Protein AF-A0A934JCJ3-F1 (afdb_monomer_lite)

Foldseek 3Di:
DPVLVVLQVVLVVLQVVLVVVVVVLVVVLPPPPPDDPPDDSPDQDPVNNVVSVVSNVVSVVSNVVSVVVVVVVVVVVPPD

Structure (mmCIF, N/CA/C/O backbone):
data_AF-A0A934JCJ3-F1
#
_entry.id   AF-A0A934JCJ3-F1
#
loop_
_atom_site.group_PDB
_atom_site.id
_atom_site.type_symbol
_atom_site.label_atom_id
_atom_site.label_alt_id
_atom_site.label_comp_id
_atom_site.label_asym_id
_atom_site.label_entity_id
_atom_site.label_seq_id
_atom_site.pdbx_PDB_ins_code
_atom_site.Cartn_x
_atom_site.Cartn_y
_atom_site.Cartn_z
_atom_site.occupancy
_atom_site.B_iso_or_equiv
_atom_site.auth_seq_id
_atom_site.auth_comp_id
_atom_site.auth_asym_id
_atom_site.auth_atom_id
_atom_site.pdbx_PDB_model_num
ATOM 1 N N . MET A 1 1 ? -24.990 5.512 5.791 1.00 57.72 1 MET A N 1
ATOM 2 C CA . MET A 1 1 ? -23.801 4.627 5.751 1.00 57.72 1 MET A CA 1
ATOM 3 C C . MET A 1 1 ? -22.840 5.063 6.852 1.00 57.72 1 MET A C 1
ATOM 5 O O . MET A 1 1 ? -22.572 6.253 6.951 1.00 57.72 1 MET A O 1
ATOM 9 N N . ASN A 1 2 ? -22.392 4.165 7.736 1.00 75.31 2 ASN A N 1
ATOM 10 C CA . ASN A 1 2 ? -21.521 4.553 8.852 1.00 75.31 2 ASN A CA 1
ATOM 11 C C . ASN A 1 2 ? -20.168 5.051 8.307 1.00 75.31 2 ASN A C 1
ATOM 13 O O . ASN A 1 2 ? -19.534 4.345 7.525 1.00 75.31 2 ASN A O 1
ATOM 17 N N . LYS A 1 3 ? -19.722 6.247 8.712 1.00 78.12 3 LYS A N 1
ATOM 18 C CA . LYS A 1 3 ? -18.507 6.895 8.176 1.00 78.12 3 LYS A CA 1
ATOM 19 C C . LYS A 1 3 ? -17.263 6.004 8.250 1.00 78.12 3 LYS A C 1
ATOM 21 O O . LYS A 1 3 ? -16.439 6.018 7.349 1.00 78.12 3 LYS A O 1
ATOM 26 N N . TYR A 1 4 ? -17.162 5.159 9.275 1.00 79.44 4 TYR A N 1
ATOM 27 C CA . TYR A 1 4 ? -16.047 4.218 9.429 1.00 79.44 4 TYR A CA 1
ATOM 28 C C . TYR A 1 4 ? -16.075 3.076 8.412 1.00 79.44 4 TYR A C 1
ATOM 30 O O . TYR A 1 4 ? -15.023 2.670 7.937 1.00 79.44 4 TYR A O 1
ATOM 38 N N . VAL A 1 5 ? -17.265 2.600 8.033 1.00 79.31 5 VAL A N 1
ATOM 39 C CA . VAL A 1 5 ? -17.414 1.593 6.971 1.00 79.31 5 VAL A CA 1
ATOM 40 C C . VAL A 1 5 ? -16.968 2.185 5.636 1.00 79.31 5 VAL A C 1
ATOM 42 O O . VAL A 1 5 ? -16.244 1.529 4.898 1.00 79.31 5 VAL A O 1
ATOM 45 N N . PHE A 1 6 ? -17.306 3.451 5.367 1.00 82.38 6 PHE A N 1
ATOM 46 C CA . PHE A 1 6 ? -16.816 4.155 4.180 1.00 82.38 6 PHE A CA 1
ATOM 47 C C . PHE A 1 6 ? -15.281 4.240 4.147 1.00 82.38 6 PHE A C 1
ATOM 49 O O . PHE A 1 6 ? -14.688 3.909 3.127 1.00 82.38 6 PHE A O 1
ATOM 56 N N . TYR A 1 7 ? -14.621 4.589 5.260 1.00 83.12 7 TYR A N 1
ATOM 57 C CA . TYR A 1 7 ? -13.149 4.627 5.319 1.00 83.12 7 TYR A CA 1
ATOM 58 C C . TYR A 1 7 ? -12.486 3.256 5.126 1.00 83.12 7 TYR A C 1
ATOM 60 O O . TYR A 1 7 ? -11.423 3.177 4.506 1.00 83.12 7 TYR A O 1
ATOM 68 N N . ILE A 1 8 ? -13.103 2.180 5.626 1.00 83.88 8 ILE A N 1
ATOM 69 C CA . ILE A 1 8 ? -12.619 0.809 5.412 1.00 83.88 8 ILE A CA 1
ATOM 70 C C . ILE A 1 8 ? -12.725 0.446 3.928 1.00 83.88 8 ILE A C 1
ATOM 72 O O . ILE A 1 8 ? -11.727 0.048 3.333 1.00 83.88 8 ILE A O 1
ATOM 76 N N . VAL A 1 9 ? -13.899 0.643 3.317 1.00 87.38 9 VAL A N 1
ATOM 77 C CA . VAL A 1 9 ? -14.125 0.356 1.890 1.00 87.38 9 VAL A CA 1
ATOM 78 C C . VAL A 1 9 ? -13.178 1.175 1.014 1.00 87.38 9 VAL A C 1
ATOM 80 O O . VAL A 1 9 ? -12.551 0.626 0.113 1.00 87.38 9 VAL A O 1
ATOM 83 N N . LEU A 1 10 ? -13.011 2.464 1.316 1.00 86.06 10 LEU A N 1
ATOM 84 C CA . LEU A 1 10 ? -12.109 3.346 0.583 1.00 86.06 10 LEU A CA 1
ATOM 85 C C . LEU A 1 10 ? -10.643 2.905 0.709 1.00 86.06 10 LEU A C 1
ATOM 87 O O . LEU A 1 10 ? -9.924 2.923 -0.284 1.00 86.06 10 LEU A O 1
ATOM 91 N N . SER A 1 11 ? -10.205 2.467 1.897 1.00 83.75 11 SER A N 1
ATOM 92 C CA . SER A 1 11 ? -8.837 1.958 2.100 1.00 83.75 11 SER A CA 1
ATOM 93 C C . SER A 1 11 ? -8.588 0.665 1.325 1.00 83.75 11 SER A C 1
ATOM 95 O O . SER A 1 11 ? -7.556 0.538 0.673 1.00 83.75 11 SER A O 1
ATOM 97 N N . VAL A 1 12 ? -9.542 -0.273 1.346 1.00 87.38 12 VAL A N 1
ATOM 98 C CA . VAL A 1 12 ? -9.459 -1.518 0.563 1.00 87.38 12 VAL A CA 1
ATOM 99 C C . VAL A 1 12 ? -9.413 -1.207 -0.932 1.00 87.38 12 VAL A C 1
ATOM 101 O O . VAL A 1 12 ? -8.569 -1.748 -1.643 1.00 87.38 12 VAL A O 1
ATOM 104 N N . PHE A 1 13 ? -10.266 -0.295 -1.402 1.00 89.56 13 PHE A N 1
ATOM 105 C CA . PHE A 1 13 ? -10.275 0.138 -2.795 1.00 89.56 13 PHE A CA 1
ATOM 106 C C . PHE A 1 13 ? -8.935 0.758 -3.212 1.00 89.56 13 PHE A C 1
ATOM 108 O O . PHE A 1 13 ? -8.394 0.382 -4.245 1.00 89.56 13 PHE A O 1
ATOM 1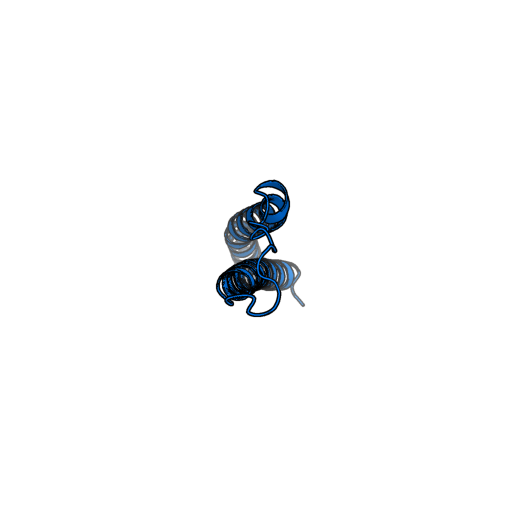15 N N . LEU A 1 14 ? -8.360 1.644 -2.392 1.00 86.06 14 LEU A N 1
ATOM 116 C CA . LEU A 1 14 ? -7.049 2.258 -2.642 1.00 86.06 14 LEU A CA 1
ATOM 117 C C . LEU A 1 14 ? -5.926 1.222 -2.757 1.00 86.06 14 LEU A C 1
ATOM 119 O O . LEU A 1 14 ? -5.105 1.317 -3.668 1.00 86.06 14 LEU A O 1
ATOM 123 N N . ILE A 1 15 ? -5.910 0.222 -1.870 1.00 86.94 15 ILE A N 1
ATOM 124 C CA . ILE A 1 15 ? -4.926 -0.869 -1.904 1.00 86.94 15 ILE A CA 1
ATOM 125 C C . ILE A 1 15 ? -5.072 -1.677 -3.197 1.00 86.94 15 ILE A C 1
ATOM 127 O O . ILE A 1 15 ? -4.092 -1.862 -3.917 1.00 86.94 15 ILE A O 1
ATOM 131 N N . LEU A 1 16 ? -6.290 -2.125 -3.516 1.00 87.25 16 LEU A N 1
ATOM 132 C CA . LEU A 1 16 ? -6.557 -2.925 -4.714 1.00 87.25 16 LEU A CA 1
ATOM 133 C C . LEU A 1 16 ? -6.251 -2.152 -5.998 1.00 87.25 16 LEU A C 1
ATOM 135 O O . LEU A 1 16 ? -5.652 -2.704 -6.917 1.00 87.25 16 LEU A O 1
ATOM 139 N N . PHE A 1 17 ? -6.613 -0.870 -6.047 1.00 87.12 17 PHE A N 1
ATOM 140 C CA . PHE A 1 17 ? -6.340 -0.001 -7.184 1.00 87.12 17 PHE A CA 1
ATOM 141 C C . PHE A 1 17 ? -4.833 0.177 -7.405 1.00 87.12 17 PHE A C 1
ATOM 143 O O . PHE A 1 17 ? -4.353 0.005 -8.524 1.00 87.12 17 PHE A O 1
ATOM 150 N N . CYS A 1 18 ? -4.070 0.454 -6.340 1.00 86.12 18 CYS A N 1
ATOM 151 C CA . CYS A 1 18 ? -2.615 0.585 -6.438 1.00 86.12 18 CYS A CA 1
ATOM 152 C C . CYS A 1 18 ? -1.949 -0.728 -6.868 1.00 86.12 18 CYS A C 1
ATOM 154 O O . CYS A 1 18 ? -1.076 -0.709 -7.732 1.00 86.12 18 CYS A O 1
ATOM 156 N N . LEU A 1 19 ? -2.382 -1.871 -6.325 1.00 85.25 19 LEU A N 1
ATOM 157 C CA . LEU A 1 19 ? -1.875 -3.185 -6.735 1.00 85.25 19 LEU A CA 1
ATOM 158 C C . LEU A 1 19 ? -2.184 -3.483 -8.206 1.00 85.25 19 LEU A C 1
ATOM 160 O O . LEU A 1 19 ? -1.290 -3.885 -8.947 1.00 85.25 19 LEU A O 1
ATOM 164 N N . GLY A 1 20 ? -3.420 -3.237 -8.647 1.00 86.62 20 GLY A N 1
ATOM 165 C CA . GLY A 1 20 ? -3.827 -3.426 -10.039 1.00 86.62 20 GLY A CA 1
ATOM 166 C C . GLY A 1 20 ? -3.011 -2.566 -11.003 1.00 86.62 20 GLY A C 1
ATOM 167 O O . GLY A 1 20 ? -2.547 -3.061 -12.027 1.00 86.62 20 GLY A O 1
ATOM 168 N N . ALA A 1 21 ? -2.762 -1.304 -10.649 1.00 84.06 21 ALA A N 1
ATOM 169 C CA . ALA A 1 21 ? -1.953 -0.400 -11.458 1.00 84.06 21 ALA A CA 1
ATOM 170 C C . ALA A 1 21 ? -0.479 -0.833 -11.550 1.00 84.06 21 ALA A C 1
ATOM 172 O O . ALA A 1 21 ? 0.115 -0.739 -12.625 1.00 84.06 21 ALA A O 1
ATOM 173 N N . ILE A 1 22 ? 0.105 -1.352 -10.462 1.00 82.25 22 ILE A N 1
ATOM 174 C CA . ILE A 1 22 ? 1.470 -1.905 -10.467 1.00 82.25 22 ILE A CA 1
ATOM 175 C C . ILE A 1 22 ? 1.542 -3.141 -11.369 1.00 82.25 22 ILE A C 1
ATOM 177 O O . ILE A 1 22 ? 2.449 -3.238 -12.192 1.00 82.25 22 ILE A O 1
ATOM 181 N N . ILE A 1 23 ? 0.576 -4.058 -11.252 1.00 85.88 23 ILE A N 1
ATOM 182 C CA . ILE A 1 23 ? 0.524 -5.279 -12.067 1.00 85.88 23 ILE A CA 1
ATOM 183 C C . ILE A 1 23 ? 0.354 -4.933 -13.548 1.00 85.88 23 ILE A C 1
ATOM 185 O O . ILE A 1 23 ? 1.086 -5.466 -14.374 1.00 85.88 23 ILE A O 1
ATOM 189 N N . LEU A 1 24 ? -0.559 -4.018 -13.889 1.00 82.56 24 LEU A N 1
ATOM 190 C CA . LEU A 1 24 ? -0.765 -3.560 -15.268 1.00 82.56 24 LEU A CA 1
ATOM 191 C C . LEU A 1 24 ? 0.482 -2.879 -15.835 1.00 82.56 24 LEU A C 1
ATOM 193 O O . LEU A 1 24 ? 0.866 -3.156 -16.966 1.00 82.56 24 LEU A O 1
ATOM 197 N N . SER A 1 25 ? 1.139 -2.034 -15.038 1.00 76.62 25 SER A N 1
ATOM 198 C CA . SER A 1 25 ? 2.388 -1.385 -15.446 1.00 76.62 25 SER A CA 1
ATOM 199 C C . SER A 1 25 ? 3.491 -2.415 -15.685 1.00 76.62 25 SER A C 1
ATOM 201 O O . SER A 1 25 ? 4.213 -2.325 -16.670 1.00 76.62 25 SER A O 1
ATOM 203 N N . TYR A 1 26 ? 3.607 -3.422 -14.813 1.00 78.06 26 TYR A N 1
ATOM 204 C CA . TYR A 1 26 ? 4.569 -4.512 -14.971 1.00 78.06 26 TYR A CA 1
ATOM 205 C C . TYR A 1 26 ? 4.267 -5.378 -16.197 1.00 78.06 26 TYR A C 1
ATOM 207 O O . TYR A 1 26 ? 5.174 -5.729 -16.949 1.00 78.06 26 TYR A O 1
ATOM 215 N N . TRP A 1 27 ? 2.988 -5.665 -16.433 1.00 80.88 27 TRP A N 1
ATOM 216 C CA . TRP A 1 27 ? 2.526 -6.387 -17.609 1.00 80.88 27 TRP A CA 1
ATOM 217 C C . TRP A 1 27 ? 2.867 -5.645 -18.906 1.00 80.88 27 TRP A C 1
ATOM 219 O O . TRP A 1 27 ? 3.413 -6.261 -19.815 1.00 80.88 27 TRP A O 1
ATOM 229 N N . ASP A 1 28 ? 2.632 -4.329 -18.974 1.00 74.69 28 ASP A N 1
ATOM 230 C CA . ASP A 1 28 ? 2.958 -3.501 -20.149 1.00 74.69 28 ASP A CA 1
ATOM 231 C C . ASP A 1 28 ? 4.468 -3.465 -20.450 1.00 74.69 28 ASP A C 1
ATOM 233 O O . ASP A 1 28 ? 4.878 -3.446 -21.608 1.00 74.69 28 ASP A O 1
ATOM 237 N N . ILE A 1 29 ? 5.315 -3.524 -19.416 1.00 73.62 29 ILE A N 1
ATOM 238 C CA . ILE A 1 29 ? 6.781 -3.586 -19.570 1.00 73.62 29 ILE A CA 1
ATOM 239 C C . ILE A 1 29 ? 7.235 -4.947 -20.097 1.00 73.62 29 ILE A C 1
ATOM 241 O O . ILE A 1 29 ? 8.183 -5.020 -20.879 1.00 73.62 29 ILE A O 1
ATOM 245 N N . LEU A 1 30 ? 6.595 -6.025 -19.637 1.00 73.25 30 LEU A N 1
ATOM 246 C CA . LEU A 1 30 ? 6.916 -7.388 -20.055 1.00 73.25 30 LEU A CA 1
ATOM 247 C C . LEU A 1 30 ? 6.428 -7.709 -21.466 1.00 73.25 30 LEU A C 1
ATOM 249 O O . LEU A 1 30 ? 6.939 -8.650 -22.078 1.00 73.25 30 LEU A O 1
ATOM 253 N N . GLN A 1 31 ? 5.469 -6.951 -22.001 1.00 71.00 31 GLN A N 1
ATOM 254 C CA . GLN A 1 31 ? 5.130 -7.072 -23.409 1.00 71.00 31 GLN A CA 1
ATOM 255 C C . GLN A 1 31 ? 6.340 -6.646 -24.241 1.00 71.00 31 GLN A C 1
ATOM 257 O O . GLN A 1 31 ? 6.706 -5.472 -24.292 1.00 71.00 31 GLN A O 1
ATOM 262 N N . LEU A 1 32 ? 6.970 -7.626 -24.898 1.00 59.75 32 LEU A N 1
ATOM 263 C CA . LEU A 1 32 ? 7.958 -7.397 -25.945 1.00 59.75 32 LEU A CA 1
ATOM 264 C C . LEU A 1 32 ? 7.326 -6.442 -26.958 1.00 59.75 32 LEU A C 1
ATOM 266 O O . LEU A 1 32 ? 6.482 -6.851 -27.754 1.00 59.75 32 LEU A O 1
ATOM 270 N N . LYS A 1 33 ? 7.703 -5.160 -26.905 1.00 61.25 33 LYS A N 1
ATOM 271 C CA . LYS A 1 33 ? 7.282 -4.164 -27.889 1.00 61.25 33 LYS A CA 1
ATOM 272 C C . LYS A 1 33 ? 7.926 -4.543 -29.216 1.00 61.25 33 LYS A C 1
ATOM 274 O O . LYS A 1 33 ? 9.006 -4.075 -29.556 1.00 61.25 33 LYS A O 1
ATOM 279 N N . THR A 1 34 ? 7.255 -5.402 -29.971 1.00 55.81 34 THR A N 1
ATOM 280 C CA . THR A 1 34 ? 7.661 -5.955 -31.272 1.00 55.81 34 THR A CA 1
ATOM 281 C C . THR A 1 34 ? 7.727 -4.906 -32.395 1.00 55.81 34 THR A C 1
ATOM 283 O O . THR A 1 34 ? 7.796 -5.262 -33.565 1.00 55.81 34 THR A O 1
ATOM 286 N N . GLY A 1 35 ? 7.726 -3.607 -32.069 1.00 58.38 35 GLY A N 1
ATOM 287 C CA . GLY A 1 35 ? 7.477 -2.523 -33.019 1.00 58.38 35 GLY A CA 1
ATOM 288 C C . GLY A 1 35 ? 8.654 -1.623 -33.400 1.00 58.38 35 GLY A C 1
ATOM 289 O O . GLY A 1 35 ? 8.504 -0.855 -34.342 1.00 58.38 35 GLY A O 1
ATOM 290 N N . ALA A 1 36 ? 9.812 -1.660 -32.735 1.00 53.75 36 ALA A N 1
ATOM 291 C CA . ALA A 1 36 ? 10.936 -0.815 -33.155 1.00 53.75 36 ALA A CA 1
ATOM 292 C C . ALA A 1 36 ? 12.272 -1.310 -32.600 1.00 53.75 36 ALA A C 1
ATOM 294 O O . ALA A 1 36 ? 12.488 -1.328 -31.392 1.00 53.75 36 ALA A O 1
ATOM 295 N N . ILE A 1 37 ? 13.192 -1.613 -33.516 1.00 57.44 37 ILE A N 1
ATOM 296 C CA . ILE A 1 37 ? 14.559 -2.115 -33.282 1.00 57.44 37 ILE A CA 1
ATOM 297 C C . ILE A 1 37 ? 15.395 -1.178 -32.373 1.00 57.44 37 ILE A C 1
ATOM 299 O O . ILE A 1 37 ? 16.390 -1.609 -31.805 1.00 57.44 37 ILE A O 1
ATOM 303 N N . ASN A 1 38 ? 14.939 0.065 -32.153 1.00 53.72 38 ASN A N 1
ATOM 304 C CA . ASN A 1 38 ? 15.618 1.100 -31.360 1.00 53.72 38 ASN A CA 1
ATOM 305 C C . ASN A 1 38 ? 14.779 1.661 -30.189 1.00 53.72 38 ASN A C 1
ATOM 307 O O . ASN A 1 38 ? 15.112 2.714 -29.649 1.00 53.72 38 ASN A O 1
ATOM 311 N N . SER A 1 39 ? 13.660 1.031 -29.807 1.00 55.69 39 SER A N 1
ATOM 312 C CA . SER A 1 39 ? 12.874 1.510 -28.659 1.00 55.69 39 SER A CA 1
ATOM 313 C C . SER A 1 39 ? 13.522 1.081 -27.351 1.00 55.69 39 SER A C 1
ATOM 315 O O . SER A 1 39 ? 13.334 -0.044 -26.895 1.00 55.69 39 SER A O 1
ATOM 317 N N . GLU A 1 40 ? 14.274 1.994 -26.737 1.00 59.50 40 GLU A N 1
ATOM 318 C CA . GLU A 1 40 ? 14.707 1.862 -25.350 1.00 59.50 40 GLU A CA 1
ATOM 319 C C . GLU A 1 40 ? 13.508 1.455 -24.488 1.00 59.50 40 GLU A C 1
ATOM 321 O O . GLU A 1 40 ? 12.474 2.132 -24.465 1.00 59.50 40 GLU A O 1
ATOM 326 N N . VAL A 1 41 ? 13.632 0.324 -23.791 1.00 60.88 41 VAL A N 1
ATOM 327 C CA . VAL A 1 41 ? 12.647 -0.101 -22.799 1.00 60.88 41 VAL A CA 1
ATOM 328 C C . VAL A 1 41 ? 12.599 0.999 -21.743 1.00 60.88 41 VAL A C 1
ATOM 330 O O . VAL A 1 41 ? 13.463 1.064 -20.867 1.00 60.88 41 VAL A O 1
ATOM 333 N N . LYS A 1 42 ? 11.608 1.895 -21.841 1.00 62.22 42 LYS A N 1
ATOM 334 C CA . LYS A 1 42 ? 11.307 2.891 -20.812 1.00 62.22 42 LYS A CA 1
ATOM 335 C C . LYS A 1 42 ? 10.911 2.130 -19.556 1.00 62.22 42 LYS A C 1
ATOM 337 O O . LYS A 1 42 ? 9.746 1.808 -19.343 1.00 62.22 42 LYS A O 1
ATOM 342 N N . LYS A 1 43 ? 11.908 1.814 -18.733 1.00 61.38 43 LYS A N 1
ATOM 343 C CA . LYS A 1 43 ? 11.684 1.320 -17.383 1.00 61.38 43 LYS A CA 1
ATOM 344 C C . LYS A 1 43 ? 10.849 2.378 -16.662 1.00 61.38 43 LYS A C 1
ATOM 346 O O . LYS A 1 43 ? 11.154 3.569 -16.788 1.00 61.38 43 LYS A O 1
ATOM 351 N N . PRO A 1 44 ? 9.799 1.982 -15.934 1.00 63.09 44 PRO A N 1
ATOM 352 C CA . PRO A 1 44 ? 9.036 2.923 -15.143 1.00 63.09 44 PRO A CA 1
ATOM 353 C C . PRO A 1 44 ? 10.011 3.566 -14.159 1.00 63.09 44 PRO A C 1
ATOM 355 O O . PRO A 1 44 ? 10.742 2.880 -13.441 1.00 63.09 44 PRO A O 1
ATOM 358 N N . SER A 1 45 ? 10.087 4.894 -14.188 1.00 67.19 45 SER A N 1
ATOM 359 C CA . SER A 1 45 ? 10.946 5.621 -13.264 1.00 67.19 45 SER A CA 1
ATOM 360 C C . SER A 1 45 ? 10.450 5.370 -11.842 1.00 67.19 45 SER A C 1
ATOM 362 O O . SER A 1 45 ? 9.243 5.304 -11.599 1.00 67.19 45 SER A O 1
ATOM 364 N N . LEU A 1 46 ? 11.369 5.271 -10.879 1.00 67.38 46 LEU A N 1
ATOM 365 C CA . LEU A 1 46 ? 11.023 5.182 -9.454 1.00 67.38 46 LEU A CA 1
ATOM 366 C C . LEU A 1 46 ? 10.088 6.327 -9.023 1.00 67.38 46 LEU A C 1
ATOM 368 O O . LEU A 1 46 ? 9.225 6.142 -8.168 1.00 67.38 46 LEU A O 1
ATOM 372 N N . ILE A 1 47 ? 10.198 7.484 -9.683 1.00 73.25 47 ILE A N 1
ATOM 373 C CA . ILE A 1 47 ? 9.331 8.652 -9.485 1.00 73.25 47 ILE A CA 1
ATOM 374 C C . ILE A 1 47 ? 7.878 8.353 -9.887 1.00 73.25 47 ILE A C 1
ATOM 376 O O . ILE A 1 47 ? 6.947 8.841 -9.253 1.00 73.25 47 ILE A O 1
ATOM 380 N N . THR A 1 48 ? 7.661 7.522 -10.905 1.00 71.62 48 THR A N 1
ATOM 381 C CA . THR A 1 48 ? 6.324 7.124 -11.367 1.00 71.62 48 THR A CA 1
ATOM 382 C C . THR A 1 48 ? 5.692 6.068 -10.455 1.00 71.62 48 THR A C 1
ATOM 384 O O . THR A 1 48 ? 4.471 6.012 -10.354 1.00 71.62 48 THR A O 1
ATOM 387 N N . LEU A 1 49 ? 6.502 5.261 -9.754 1.00 76.19 49 LEU A N 1
ATOM 388 C CA . LEU A 1 49 ? 6.014 4.268 -8.783 1.00 76.19 49 LEU A CA 1
ATOM 389 C C . LEU A 1 49 ? 5.697 4.857 -7.400 1.00 76.19 49 LEU A C 1
ATOM 391 O O . LEU A 1 49 ? 4.858 4.317 -6.680 1.00 76.19 49 LEU A O 1
ATOM 395 N N . LEU A 1 50 ? 6.348 5.961 -7.030 1.00 82.00 50 LEU A N 1
ATOM 396 C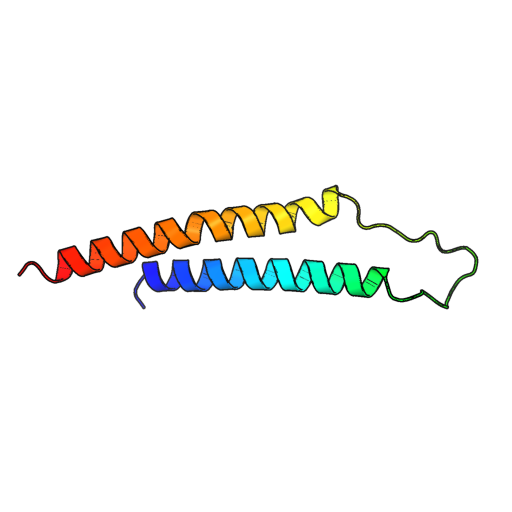 CA . LEU A 1 50 ? 6.165 6.676 -5.760 1.00 82.00 50 LEU A CA 1
ATOM 397 C C . LEU A 1 50 ? 4.692 6.894 -5.345 1.00 82.00 50 LEU A C 1
ATOM 399 O O . LEU A 1 50 ? 4.360 6.556 -4.207 1.00 82.00 50 LEU A O 1
ATOM 403 N N . PRO A 1 51 ? 3.789 7.394 -6.215 1.00 81.81 51 PRO A N 1
ATOM 404 C CA . PRO A 1 51 ? 2.378 7.571 -5.858 1.00 81.81 51 PRO A CA 1
ATOM 405 C C . PRO A 1 51 ? 1.636 6.255 -5.573 1.00 81.81 51 PRO A C 1
ATOM 407 O O . PRO A 1 51 ? 0.727 6.228 -4.746 1.00 81.81 51 PRO A O 1
ATOM 410 N N . PHE A 1 52 ? 2.026 5.144 -6.203 1.00 81.50 52 PHE A N 1
ATOM 411 C CA . PHE A 1 52 ? 1.411 3.840 -5.936 1.00 81.50 52 PHE A CA 1
ATOM 412 C C . PHE A 1 52 ? 1.873 3.264 -4.596 1.00 81.50 52 PHE A C 1
ATOM 414 O O . PHE A 1 52 ? 1.067 2.724 -3.838 1.00 81.50 52 PHE A O 1
ATOM 421 N N . PHE A 1 53 ? 3.155 3.436 -4.262 1.00 81.88 53 PHE A N 1
ATOM 422 C CA . PHE A 1 53 ? 3.676 3.062 -2.947 1.00 81.88 53 PHE A CA 1
ATOM 423 C C . PHE A 1 53 ? 3.077 3.910 -1.824 1.00 81.88 53 PHE A C 1
ATOM 425 O O . PHE A 1 53 ? 2.720 3.367 -0.777 1.00 81.88 53 PHE A O 1
ATOM 432 N N . SER A 1 54 ? 2.915 5.220 -2.029 1.00 85.44 54 SER A N 1
ATOM 433 C CA . SER A 1 54 ? 2.277 6.082 -1.031 1.00 85.44 54 SER A CA 1
ATOM 434 C C . SER A 1 54 ? 0.802 5.721 -0.835 1.00 85.44 54 SER A C 1
ATOM 436 O O . SER A 1 54 ? 0.352 5.631 0.306 1.00 85.44 54 SER A O 1
ATOM 438 N N . GLY A 1 55 ? 0.070 5.413 -1.912 1.00 82.19 55 GLY A N 1
ATOM 439 C CA . GLY A 1 55 ? -1.305 4.914 -1.841 1.00 82.19 55 GLY A CA 1
ATOM 440 C C . GLY A 1 55 ? -1.426 3.599 -1.062 1.00 82.19 55 GLY A C 1
ATOM 441 O O . GLY A 1 55 ? -2.298 3.473 -0.198 1.00 82.19 55 GLY A O 1
ATOM 442 N N . LEU A 1 56 ? -0.506 2.654 -1.286 1.00 84.25 56 LEU A N 1
ATOM 443 C CA . LEU A 1 56 ? -0.419 1.397 -0.533 1.00 84.25 56 LEU A CA 1
ATOM 444 C C . LEU A 1 56 ? -0.145 1.6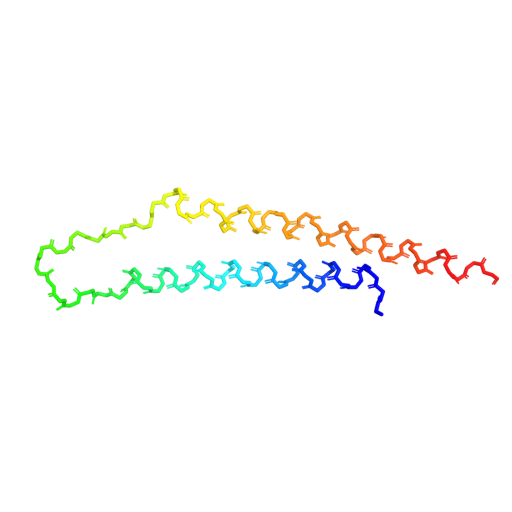16 0.958 1.00 84.25 56 LEU A C 1
ATOM 446 O O . LEU A 1 56 ? -0.815 1.009 1.796 1.00 84.25 56 LEU A O 1
ATOM 450 N N . LEU A 1 57 ? 0.807 2.488 1.300 1.00 87.31 57 LEU A N 1
ATOM 451 C CA . LEU A 1 57 ? 1.130 2.814 2.691 1.00 87.31 57 LEU A CA 1
ATOM 452 C C . LEU A 1 57 ? -0.048 3.489 3.398 1.00 87.31 57 LEU A C 1
ATOM 454 O O . LEU A 1 57 ? -0.438 3.067 4.485 1.00 87.31 57 LEU A O 1
ATOM 458 N N . ILE A 1 58 ? -0.657 4.497 2.768 1.00 88.44 58 ILE A N 1
ATOM 459 C CA . ILE A 1 58 ? -1.796 5.229 3.334 1.00 88.44 58 ILE A CA 1
ATOM 460 C C . ILE A 1 58 ? -2.990 4.292 3.531 1.00 88.44 58 ILE A C 1
ATOM 462 O O . ILE A 1 58 ? -3.595 4.298 4.603 1.00 88.44 58 ILE A O 1
ATOM 466 N N . GLY A 1 59 ? -3.315 3.464 2.534 1.00 81.69 59 GLY A N 1
ATOM 467 C CA . GLY A 1 59 ? -4.384 2.472 2.643 1.00 81.69 59 GLY A CA 1
ATOM 468 C C . GLY A 1 59 ? -4.120 1.464 3.764 1.00 81.69 59 GLY A C 1
ATOM 469 O O . GLY A 1 59 ? -5.003 1.211 4.583 1.00 81.69 59 GLY A O 1
ATOM 470 N N . SER A 1 60 ? -2.889 0.952 3.859 1.00 85.38 60 SER A N 1
ATOM 471 C CA . SER A 1 60 ? -2.504 -0.047 4.867 1.00 85.38 60 SER A CA 1
ATOM 472 C C . SER A 1 60 ? -2.504 0.503 6.291 1.00 85.38 60 SER A C 1
ATOM 474 O O . SER A 1 60 ? -2.848 -0.225 7.214 1.00 85.38 60 SER A O 1
ATOM 476 N N . ILE A 1 61 ? -2.160 1.780 6.487 1.00 88.44 61 ILE A N 1
ATOM 477 C CA . ILE A 1 61 ? -2.209 2.442 7.801 1.00 88.44 61 ILE A CA 1
ATOM 478 C C . ILE A 1 61 ? -3.652 2.820 8.169 1.00 88.44 61 ILE A C 1
ATOM 480 O O . ILE A 1 61 ? -4.077 2.633 9.311 1.00 88.44 61 ILE A O 1
ATOM 484 N N . ASN A 1 62 ? -4.441 3.323 7.215 1.00 85.25 62 ASN A N 1
ATOM 485 C CA . ASN A 1 62 ? -5.812 3.765 7.483 1.00 85.25 62 ASN A CA 1
ATOM 486 C C . ASN A 1 62 ? -6.778 2.614 7.764 1.00 85.25 62 ASN A C 1
ATOM 488 O O . ASN A 1 62 ? -7.743 2.802 8.510 1.00 85.25 62 ASN A O 1
ATOM 492 N N . LEU A 1 63 ? -6.533 1.429 7.211 1.00 81.69 63 LEU A N 1
ATOM 493 C CA . LEU A 1 63 ? -7.383 0.256 7.388 1.00 81.69 63 LEU A CA 1
ATOM 494 C C . LEU A 1 63 ? -7.482 -0.211 8.861 1.00 81.69 63 LEU A C 1
ATOM 496 O O . LEU A 1 63 ? -8.598 -0.212 9.389 1.00 81.69 63 LEU A O 1
ATOM 500 N N . PRO A 1 64 ? -6.387 -0.511 9.593 1.00 85.44 64 PRO A N 1
ATOM 501 C CA . PRO A 1 64 ? -6.456 -0.905 11.002 1.00 85.44 64 PRO A CA 1
ATOM 502 C C . PRO A 1 64 ? -6.995 0.217 11.898 1.00 85.44 64 PRO A C 1
ATOM 504 O O . PRO A 1 64 ? -7.791 -0.048 12.800 1.00 85.44 64 PRO A O 1
ATOM 507 N N . ILE A 1 65 ? -6.648 1.481 11.621 1.00 86.31 65 ILE A N 1
ATOM 508 C CA . ILE A 1 65 ? -7.175 2.639 12.364 1.00 86.31 65 ILE A CA 1
ATOM 509 C C . ILE A 1 65 ? -8.697 2.742 12.197 1.00 86.31 65 ILE A C 1
ATOM 511 O O . ILE A 1 65 ? -9.422 2.992 13.165 1.00 86.31 65 ILE A O 1
ATOM 515 N N . SER A 1 66 ? -9.198 2.539 10.979 1.00 84.19 66 SER A N 1
ATOM 516 C CA . SER A 1 66 ? -10.630 2.607 10.681 1.00 84.19 66 SER A CA 1
ATOM 517 C C . SER A 1 66 ? -11.396 1.440 11.303 1.00 84.19 66 SER A C 1
ATOM 519 O O . SER A 1 66 ? -12.471 1.664 11.860 1.00 84.19 66 SER A O 1
ATOM 521 N N . ILE A 1 67 ? -10.821 0.231 11.303 1.00 85.06 67 ILE A N 1
ATOM 522 C CA . ILE A 1 67 ? -11.378 -0.942 11.998 1.00 85.06 67 ILE A CA 1
ATOM 523 C C . ILE A 1 67 ? -11.437 -0.697 13.510 1.00 85.06 67 ILE A C 1
ATOM 525 O O . ILE A 1 67 ? -12.485 -0.895 14.127 1.00 85.06 67 ILE A O 1
ATOM 529 N N . TYR A 1 68 ? -10.354 -0.198 14.112 1.00 87.00 68 TYR A N 1
ATOM 530 C CA . TYR A 1 68 ? -10.320 0.125 15.540 1.00 87.00 68 TYR A CA 1
ATOM 531 C C . TYR A 1 68 ? -11.396 1.154 15.914 1.00 87.00 68 TYR A C 1
ATOM 533 O O . TYR A 1 68 ? -12.151 0.966 16.870 1.00 87.00 68 TYR A O 1
ATOM 541 N N . ARG A 1 69 ? -11.520 2.231 15.126 1.00 83.69 69 ARG A N 1
ATOM 542 C CA . ARG A 1 69 ? -12.544 3.266 15.336 1.00 83.69 69 ARG A CA 1
ATOM 543 C C . ARG A 1 69 ? -13.965 2.730 15.145 1.00 83.69 69 ARG A C 1
ATOM 545 O O . ARG A 1 69 ? -14.847 3.110 15.913 1.00 83.69 69 ARG A O 1
ATOM 552 N N . TYR A 1 70 ? -14.187 1.846 14.171 1.00 82.06 70 TYR A N 1
ATOM 553 C CA . TYR A 1 70 ? -15.476 1.186 13.962 1.00 82.06 70 TYR A CA 1
ATOM 554 C C . TYR A 1 70 ? -15.875 0.339 15.178 1.00 82.06 70 TYR A C 1
ATOM 556 O O . TYR A 1 70 ? -16.967 0.525 15.716 1.00 82.06 70 TYR A O 1
ATOM 564 N N . ASN A 1 71 ? -14.968 -0.515 15.665 1.00 81.62 71 ASN A N 1
ATOM 565 C CA . ASN A 1 71 ? -15.205 -1.362 16.837 1.00 81.62 71 ASN A CA 1
ATOM 566 C C . ASN A 1 71 ? -15.466 -0.526 18.097 1.00 81.62 71 ASN A C 1
ATOM 568 O O . ASN A 1 71 ? -16.432 -0.781 18.813 1.00 81.62 71 ASN A O 1
ATOM 572 N N . LYS A 1 72 ? -14.681 0.537 18.322 1.00 81.44 72 LYS A N 1
ATOM 573 C CA . LYS A 1 72 ? -14.872 1.454 19.456 1.00 81.44 72 LYS A CA 1
ATOM 574 C C . LYS A 1 72 ? -16.242 2.137 19.436 1.00 81.44 72 LYS A C 1
ATOM 576 O O . LYS A 1 72 ? -16.889 2.246 20.476 1.00 81.44 72 LYS A O 1
ATOM 581 N N . ASN A 1 73 ? -16.699 2.590 18.268 1.00 78.62 73 ASN A N 1
ATOM 582 C CA . ASN A 1 73 ? -18.021 3.204 18.143 1.00 78.62 73 ASN A CA 1
ATOM 583 C C . ASN A 1 73 ? -19.160 2.197 18.306 1.00 78.62 73 ASN A C 1
ATOM 585 O O . ASN A 1 73 ? -20.184 2.542 18.891 1.00 78.62 73 ASN A O 1
ATOM 589 N N . LYS A 1 74 ? -18.982 0.959 17.833 1.00 74.25 74 LYS A N 1
ATOM 590 C CA . LYS A 1 74 ? -19.954 -0.116 18.047 1.00 74.25 74 LYS A CA 1
ATOM 591 C C . LYS A 1 74 ? -20.087 -0.454 19.538 1.00 74.25 74 LYS A C 1
ATOM 593 O O . LYS A 1 74 ? -21.207 -0.520 20.028 1.00 74.25 74 LYS A O 1
ATOM 598 N N . SER A 1 75 ? -18.974 -0.567 20.270 1.00 70.56 75 SER A N 1
ATOM 599 C CA . SER A 1 75 ? -18.986 -0.806 21.724 1.00 70.56 75 SER A CA 1
ATOM 600 C C . SER A 1 75 ? -19.616 0.340 22.516 1.00 70.56 75 SER A C 1
ATOM 602 O O . SER A 1 75 ? -20.378 0.085 23.440 1.00 70.56 75 SER A O 1
ATOM 604 N N . LYS A 1 76 ? -19.366 1.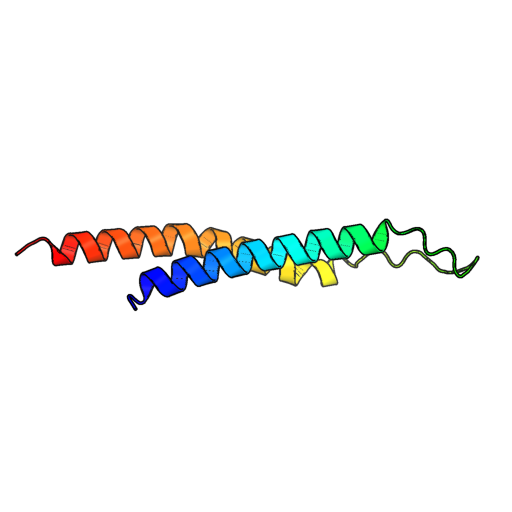603 22.141 1.00 63.09 76 LYS A N 1
ATOM 605 C CA . LYS A 1 76 ? -20.031 2.755 22.778 1.00 63.09 76 LYS A CA 1
ATOM 606 C C . LYS A 1 76 ? -21.545 2.781 22.555 1.00 63.09 76 LYS A C 1
ATOM 608 O O . LYS A 1 76 ? -22.262 3.284 23.408 1.00 63.09 76 LYS A O 1
ATOM 613 N N . SER A 1 77 ? -22.025 2.260 21.427 1.00 58.16 77 SER A N 1
ATOM 614 C CA . SER A 1 77 ? -23.454 2.241 21.101 1.00 58.16 77 SER A CA 1
ATOM 615 C C . SER A 1 77 ? -24.226 1.086 21.755 1.00 58.16 77 SER A C 1
ATOM 617 O O . SER A 1 77 ? -25.450 1.102 21.699 1.00 58.16 77 SER A O 1
ATOM 619 N N . GLY A 1 78 ? -23.541 0.093 22.338 1.00 57.12 78 GLY A N 1
ATOM 620 C CA . GLY A 1 78 ? -24.144 -1.051 23.042 1.00 57.12 78 GLY A CA 1
ATOM 621 C C . GLY A 1 78 ? -24.070 -0.967 24.571 1.00 57.12 78 GLY A C 1
ATOM 622 O O . GLY A 1 78 ? -24.328 -1.961 25.235 1.00 57.12 78 GLY A O 1
ATOM 623 N N . SER A 1 79 ? -23.674 0.185 25.119 1.00 51.78 79 SER A N 1
ATOM 624 C CA . SER A 1 79 ? -23.614 0.460 26.562 1.00 51.78 79 SER A CA 1
ATOM 625 C C . SER A 1 79 ? -24.817 1.307 27.003 1.00 51.78 79 SER A C 1
ATOM 627 O O . SER A 1 79 ? -24.636 2.387 27.571 1.00 51.78 79 SER A O 1
ATOM 629 N N . ILE A 1 80 ? -26.026 0.841 26.684 1.00 46.03 80 ILE A N 1
ATOM 630 C CA . ILE A 1 80 ? -27.292 1.366 27.217 1.00 46.03 80 ILE A CA 1
ATOM 631 C C . ILE A 1 80 ? -27.918 0.258 28.051 1.00 46.03 80 ILE A C 1
ATOM 633 O O . ILE A 1 80 ? -27.985 -0.872 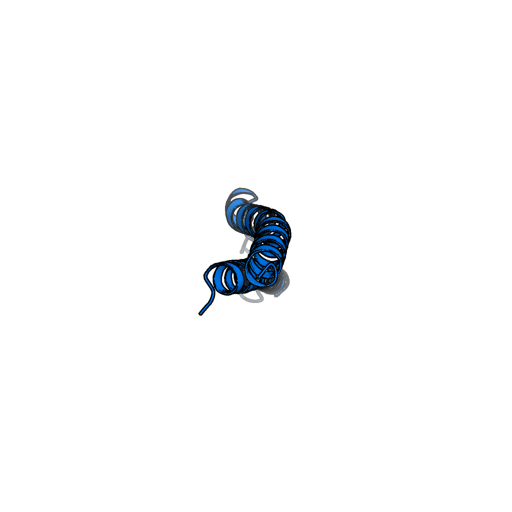27.517 1.00 46.03 80 ILE A O 1
#

Secondary structure (DSSP, 8-state):
--HHHHHHHHHHHHHHHHHHHHHHHHHHHHS--TT-TT----PPPHHHHHHHHHHHHHHHHHHHHHHHHHHHHHHHHT--

Sequence (80 aa):
MNKYVFYIVLSVFLILFCLGAIILSYWDILQLKTGAINSEVKKPSLITLLPFFSGLLIGSINLPISIYRYNKNKSKSGSI

Organism: NCBI:txid2798579

Radius of gyration: 19.53 Å; chains: 1; bounding box: 43×16×60 Å

pLDDT: mean 75.92, std 11.4, range [46.03, 89.56]

=== Feature glossary ===
Key to the feature types in this record:

— What the protein is —

Primary structure: the covalent order of the twenty standard amino acids along the backbone. Two proteins with the same sequence will (almost always) fold to the same structure; two with 30% identity often share a fold but not the details.

Database cross-references. InterPro integrates a dozen domain/family signature databases into unified entries with residue-range hits. GO terms attach function/process/location labels with evidence codes. CATH codes position the fold in a four-level structural taxonomy. Organism is the NCBI-taxonomy species name.

— Where its atoms are —

The mmCIF block holds the 3D Cartesian coordinates of each backbone atom (N, Cα, C, O) in ångströms. mmCIF is the PDB's canonical archive format — a tagged-loop text representation of the atomic model.

Six rendered views show the 3D structure from the faces of a cube — i.e. along ±x, ±y, ±z. Rendering representation is drawn randomly per protein from cartoon (secondary-structure ribbons), sticks (backbone bonds), or molecular surface; coloring is either N→C rainbow (blue at the N-terminus through red at the C-terminus) or one color per chain.

— Local backbone conformation —

DSSP 8-state secondary structure assigns each residue one of H (α-helix), G (3₁₀-helix), I (π-helix), E (extended β-strand), B (isolated β-bridge), T (hydrogen-bonded turn), S (bend), or '-' (coil). The assignment is computed from backbone hydrogen-bond geometry via the Kabsch–Sander algorithm.

P-SEA three-state annotation labels each residue as helix, strand, or coil based purely on the geometry of the Cα trace. It serves as a fallback when the full backbone (and thus DSSP) is unavailable.

The φ/ψ torsion pair specifies the backbone conformation at each residue. φ rotates about the N–Cα bond, ψ about the Cα–C bond. Steric clashes forbid most of the (φ, ψ) plane — the allowed regions (α-helix basin, β-sheet basin, left-handed helix) are the Ramachandran-allowed regions.

— Global shape and packing —

The geometric summary reports three shape descriptors. Rg (radius of gyration) measures how spread out the Cα atoms are about their centre of mass; compact globular proteins have small Rg, elongated or unfolded ones large. Cα contacts (<8 Å, |i−j|>4) count long-range residue pairs in spatial proximity — high for tightly packed folds, near zero for rods or random coil. The bounding-box extents give the protein's footprint along x, y, z in Å.

Accessible surface area quantifies burial. A residue with SASA near zero is packed into the hydrophobic core; one with SASA >100 Å² sits on the surface. Computed here via the Shrake–Rupley numerical algorithm with a 1.4 Å probe.

Plot images: a contact map (which residues are close in 3D, as an N×N binary image), a Ramachandran scatter (backbone torsion angles, revealing secondary-structure composition at a glance), and — for AlphaFold structures — a PAE heatmap (pairwise prediction confidence).

— Structural neighborhood —

The Foldseek 3Di string encodes local tertiary geometry as a 20-letter alphabet — one character per residue — derived from the relative positions of nearby Cα atoms. Unlike the amino-acid sequence, 3Di is a direct function of the 3D structure, so two proteins with the same fold have similar 3Di strings even at low sequence identity.

Nearest PDB neighbors are the top structural matches found by Foldseek when searching this structure against the entire Protein Data Bank. Each hit reports a TM-score (0 to 1; >0.5 almost always implies the same fold) and an E-value. These are *structural* homologs — they may share no detectable sequence similarity.

— Confidence and disorder —

For AlphaFold models, the B-factor field carries pLDDT — the model's own estimate of local accuracy on a 0–100 sca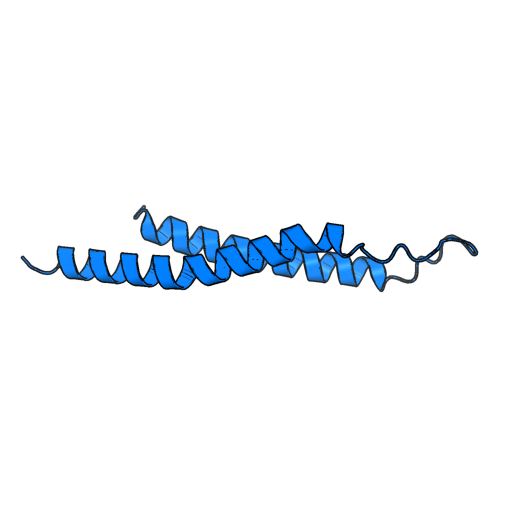le. Regions with pLDDT<50 should be treated as essentially unmodeled; they often correspond to intrinsically disordered segments.

B-factor (Debye–Waller factor) reflects atomic displacement in the crystal lattice. It is an experimental observable (units Å²), not a prediction; low values mean the atom is pinned down, high values mean it moves or is heterogeneous across the crystal.

Predicted aligned error is AlphaFold's pairwise confidence. Unlike pLDDT (per-residue), PAE is per-residue-pair and captures whether two parts of the structure are correctly placed relative to each other. Units are ångströms of expected positional error.